Protein AF-A0A348PQG2-F1 (afdb_monomer_lite)

Radius of gyration: 11.95 Å; chains: 1; bounding box: 24×30×29 Å

Foldseek 3Di:
DAFEEEEEDPDVVVSVVVQVVSVVVRHHYDYDDPPDDPLVCCQVVVGQEYHYDPVNCVPPNVCVVVVLCPDPSNVNND

pLDDT: mean 90.67, std 6.65, range [68.06, 97.31]

Structure (mmCIF, N/CA/C/O backbone):
data_AF-A0A348PQG2-F1
#
_entry.id   AF-A0A348PQG2-F1
#
loop_
_atom_site.group_PDB
_atom_site.id
_atom_site.type_symbol
_atom_site.label_atom_id
_atom_site.label_alt_id
_atom_site.label_comp_id
_atom_site.label_asym_id
_atom_site.label_entity_id
_atom_site.label_seq_id
_atom_site.pdbx_PDB_ins_code
_atom_site.Cartn_x
_atom_site.Cartn_y
_atom_site.Cartn_z
_atom_site.occupancy
_atom_site.B_iso_or_equiv
_atom_site.auth_seq_id
_atom_site.auth_comp_id
_atom_site.auth_asym_id
_atom_site.auth_atom_id
_atom_site.pdbx_PDB_model_num
ATOM 1 N N . MET A 1 1 ? -11.798 3.703 16.124 1.00 68.06 1 MET A N 1
ATOM 2 C CA . MET A 1 1 ? -10.334 3.550 15.949 1.00 68.06 1 MET A CA 1
ATOM 3 C C . MET A 1 1 ? -9.965 3.924 14.523 1.00 68.06 1 MET A C 1
ATOM 5 O O . MET A 1 1 ? -10.727 3.602 13.622 1.00 68.06 1 MET A O 1
ATOM 9 N N . SER A 1 2 ? -8.827 4.592 14.333 1.00 86.69 2 SER A N 1
ATOM 10 C CA . SER A 1 2 ? -8.274 4.926 13.013 1.00 86.69 2 SER A CA 1
ATOM 11 C C . SER A 1 2 ? -7.665 3.684 12.350 1.00 86.69 2 SER A C 1
ATOM 13 O O . SER A 1 2 ? -6.923 2.957 13.011 1.00 86.69 2 SER A O 1
ATOM 15 N N . LYS A 1 3 ? -7.981 3.443 11.071 1.00 93.38 3 LYS A N 1
ATOM 16 C CA . LYS A 1 3 ? -7.452 2.315 10.284 1.00 93.38 3 LYS A CA 1
ATOM 17 C C . LYS A 1 3 ? -6.051 2.621 9.762 1.00 93.38 3 LYS A C 1
ATOM 19 O O . LYS A 1 3 ? -5.809 3.726 9.282 1.00 93.38 3 LYS A O 1
ATOM 24 N N . ARG A 1 4 ? -5.143 1.643 9.819 1.00 96.06 4 ARG A N 1
ATOM 25 C CA . ARG A 1 4 ? -3.801 1.742 9.210 1.00 96.06 4 ARG A CA 1
ATOM 26 C C . ARG A 1 4 ? -3.855 1.341 7.742 1.00 96.06 4 ARG A C 1
ATOM 28 O O . ARG A 1 4 ? -4.208 0.204 7.430 1.00 96.06 4 ARG A O 1
ATOM 35 N N . VAL A 1 5 ? -3.505 2.269 6.863 1.00 96.94 5 VAL A N 1
ATOM 36 C CA . VAL A 1 5 ? -3.630 2.140 5.411 1.00 96.94 5 VAL A CA 1
ATOM 37 C C . VAL A 1 5 ? -2.240 2.109 4.788 1.00 96.94 5 VAL A C 1
ATOM 39 O O . VAL A 1 5 ? -1.454 3.023 5.019 1.00 96.94 5 VAL A O 1
ATOM 42 N N . LEU A 1 6 ? -1.945 1.086 3.987 1.00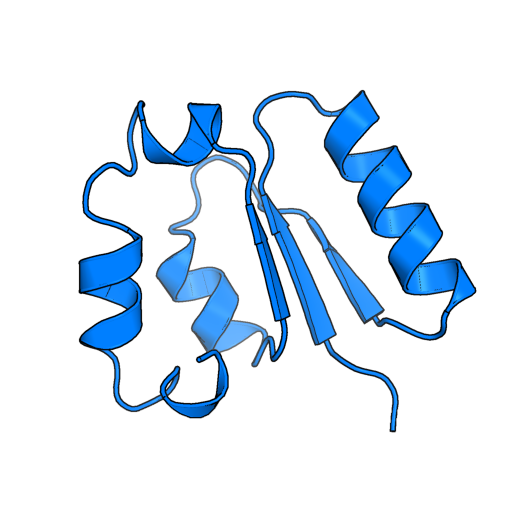 96.81 6 LEU A N 1
ATOM 43 C CA . LEU A 1 6 ? -0.777 1.072 3.106 1.00 96.81 6 LEU A CA 1
ATOM 44 C C . LEU A 1 6 ? -1.214 1.476 1.697 1.00 96.81 6 LEU A C 1
ATOM 46 O O . LEU A 1 6 ? -2.123 0.859 1.144 1.00 96.81 6 LEU A O 1
ATOM 50 N N . VAL A 1 7 ? -0.563 2.479 1.111 1.00 96.69 7 VAL A N 1
ATOM 51 C CA . VAL A 1 7 ? -0.817 2.937 -0.263 1.00 96.69 7 VAL A CA 1
ATOM 52 C C . VAL A 1 7 ? 0.365 2.565 -1.154 1.00 96.69 7 VAL A C 1
ATOM 54 O O . VAL A 1 7 ? 1.476 3.046 -0.942 1.00 96.69 7 VAL A O 1
ATOM 57 N N . ALA A 1 8 ? 0.126 1.737 -2.168 1.00 93.94 8 ALA A N 1
ATOM 58 C CA . ALA A 1 8 ? 1.109 1.303 -3.152 1.00 93.94 8 ALA A CA 1
ATOM 59 C C . ALA A 1 8 ? 0.688 1.735 -4.564 1.00 93.94 8 ALA A C 1
ATOM 61 O O . ALA A 1 8 ? -0.281 1.228 -5.124 1.00 93.94 8 ALA A O 1
ATOM 62 N N . SER A 1 9 ? 1.420 2.679 -5.150 1.00 91.94 9 SER A N 1
ATOM 63 C CA . SER A 1 9 ? 1.227 3.106 -6.537 1.00 91.94 9 SER A CA 1
ATOM 64 C C . SER A 1 9 ? 2.571 3.449 -7.166 1.00 91.94 9 SER A C 1
ATOM 66 O O . SER A 1 9 ? 3.485 3.930 -6.496 1.00 91.94 9 SER A O 1
ATOM 68 N N . THR A 1 10 ? 2.673 3.190 -8.465 1.00 88.81 10 THR A N 1
ATOM 69 C CA . THR A 1 10 ? 3.802 3.574 -9.314 1.00 88.81 10 THR A CA 1
ATOM 70 C C . THR A 1 10 ? 3.829 5.081 -9.596 1.00 88.81 10 THR A C 1
ATOM 72 O O . THR A 1 10 ? 4.883 5.630 -9.907 1.00 88.81 10 THR A O 1
ATOM 75 N N . ILE A 1 11 ? 2.698 5.779 -9.417 1.00 90.56 11 ILE A N 1
ATOM 76 C CA . ILE A 1 11 ? 2.547 7.213 -9.675 1.00 90.56 11 ILE A CA 1
ATOM 77 C C . ILE A 1 11 ? 2.458 7.973 -8.345 1.00 90.56 11 ILE A C 1
ATOM 79 O O . ILE A 1 11 ? 1.434 7.972 -7.659 1.00 90.56 11 ILE A O 1
ATOM 83 N N . GLY A 1 12 ? 3.519 8.706 -7.995 1.00 91.44 12 GLY A N 1
ATOM 84 C CA . GLY A 1 12 ? 3.614 9.405 -6.705 1.00 91.44 12 GLY A CA 1
ATOM 85 C C . GLY A 1 12 ? 2.488 10.417 -6.431 1.00 91.44 12 GLY A C 1
ATOM 86 O O . GLY A 1 12 ? 2.048 10.553 -5.290 1.00 91.44 12 GLY A O 1
ATOM 87 N N . ALA A 1 13 ? 1.978 11.103 -7.460 1.00 94.00 13 ALA A N 1
ATOM 88 C CA . ALA A 1 13 ? 0.861 12.044 -7.315 1.00 94.00 13 ALA A CA 1
ATOM 89 C C . ALA A 1 13 ? -0.468 11.345 -6.965 1.00 94.00 13 ALA A C 1
ATOM 91 O O . ALA A 1 13 ? -1.242 11.855 -6.148 1.00 94.00 13 ALA A O 1
ATOM 92 N N . VAL A 1 14 ? -0.706 10.157 -7.535 1.00 92.50 14 VAL A N 1
ATOM 93 C CA . VAL A 1 14 ? -1.875 9.320 -7.226 1.00 92.50 14 VAL A CA 1
ATOM 94 C C . VAL A 1 14 ? -1.764 8.789 -5.804 1.00 92.50 14 VAL A C 1
ATOM 96 O O . VAL A 1 14 ? -2.710 8.936 -5.031 1.00 92.50 14 VAL A O 1
ATOM 99 N N . ALA A 1 15 ? -0.589 8.268 -5.427 1.00 94.50 15 ALA A N 1
ATOM 100 C CA . ALA A 1 15 ? -0.327 7.813 -4.065 1.00 94.50 15 ALA A CA 1
ATOM 101 C C . ALA A 1 15 ? -0.653 8.912 -3.042 1.00 94.50 15 ALA A C 1
ATOM 103 O O . ALA A 1 15 ? -1.474 8.693 -2.154 1.00 94.50 15 ALA A O 1
ATOM 104 N N . LYS A 1 16 ? -0.087 10.116 -3.212 1.00 95.81 16 LYS A N 1
ATOM 105 C CA . LYS A 1 16 ? -0.326 11.262 -2.317 1.00 95.81 16 LYS A CA 1
ATOM 106 C C . LYS A 1 16 ? -1.796 11.675 -2.249 1.00 95.81 16 LYS A C 1
ATOM 108 O O . LYS A 1 16 ? -2.288 11.956 -1.162 1.00 95.81 16 LYS A O 1
ATOM 113 N N . SER A 1 17 ? -2.502 11.695 -3.381 1.00 95.50 17 SER A N 1
ATOM 114 C CA . SER A 1 17 ? -3.924 12.066 -3.404 1.00 95.50 17 SER A CA 1
ATOM 115 C C . SER A 1 17 ? -4.790 11.056 -2.646 1.00 95.50 17 SER A C 1
ATOM 117 O O . SER A 1 17 ? -5.627 11.447 -1.833 1.00 95.50 17 SER A O 1
ATOM 119 N N . LEU A 1 18 ? -4.557 9.756 -2.857 1.00 94.50 18 LEU A N 1
ATOM 120 C CA . LEU A 1 18 ? -5.252 8.686 -2.133 1.00 94.50 18 LEU A CA 1
ATOM 121 C C . LEU A 1 18 ? -4.926 8.706 -0.638 1.00 94.50 18 LEU A C 1
ATOM 123 O O . LEU A 1 18 ? -5.824 8.575 0.194 1.00 94.50 18 LEU A O 1
ATOM 127 N N . GLY A 1 19 ? -3.654 8.916 -0.296 1.00 95.94 19 GLY A N 1
ATOM 128 C CA . GLY A 1 19 ? -3.215 9.058 1.086 1.00 95.94 19 GLY A CA 1
ATOM 129 C C . GLY A 1 19 ? -3.900 10.230 1.788 1.00 95.94 19 GLY A C 1
ATOM 130 O O . GLY A 1 19 ? -4.542 10.035 2.816 1.00 95.94 19 GLY A O 1
ATOM 131 N N . GLY A 1 20 ? -3.889 11.418 1.180 1.00 96.69 20 GLY A N 1
ATOM 132 C CA . GLY A 1 20 ? -4.574 12.588 1.734 1.00 96.69 20 GLY A CA 1
ATOM 133 C C . GLY A 1 20 ? -6.082 12.373 1.918 1.00 96.69 20 GLY A C 1
ATOM 134 O O . GLY A 1 20 ? -6.657 12.806 2.918 1.00 96.69 20 GLY A O 1
ATOM 135 N N . LEU A 1 21 ? -6.737 11.646 1.003 1.00 95.44 21 LEU A N 1
ATOM 136 C CA . LEU A 1 21 ? -8.149 11.282 1.154 1.00 95.44 21 LEU A CA 1
ATOM 137 C C . LEU A 1 21 ? -8.381 10.355 2.358 1.00 95.44 21 LEU A C 1
ATOM 139 O O . LEU A 1 21 ? -9.354 10.545 3.092 1.00 95.44 21 LEU A O 1
ATOM 143 N N . CYS A 1 22 ? -7.501 9.377 2.574 1.00 95.56 22 CYS A N 1
ATOM 144 C CA . CYS A 1 22 ? -7.568 8.481 3.728 1.00 95.56 22 CYS A CA 1
ATOM 145 C C . CYS A 1 22 ? -7.366 9.243 5.039 1.00 95.56 22 CYS A C 1
ATOM 147 O O . CYS A 1 22 ? -8.154 9.074 5.966 1.00 95.56 22 CYS A O 1
ATOM 149 N N . GLU A 1 23 ? -6.349 10.103 5.107 1.00 96.88 23 GLU A N 1
ATOM 150 C CA . GLU A 1 23 ? -6.052 10.930 6.283 1.00 96.88 23 GLU A CA 1
ATOM 151 C C . GLU A 1 23 ? -7.223 11.851 6.632 1.00 96.88 23 GLU A C 1
ATOM 153 O O . GLU A 1 23 ? -7.636 11.912 7.791 1.00 96.88 23 GLU A O 1
ATOM 158 N N . LYS A 1 24 ? -7.841 12.480 5.622 1.00 96.94 24 LYS A N 1
ATOM 159 C CA . LYS A 1 24 ? -9.041 13.315 5.790 1.00 96.94 24 LYS A CA 1
ATOM 160 C C . LYS A 1 24 ? -10.208 12.563 6.443 1.00 96.94 24 LYS A C 1
ATOM 162 O O . LYS A 1 24 ? -10.999 13.174 7.155 1.00 96.94 24 LYS A O 1
ATOM 167 N N . HIS A 1 25 ? -10.309 11.254 6.224 1.00 95.19 25 HIS A N 1
ATOM 168 C CA . HIS A 1 25 ? -11.334 10.391 6.822 1.00 95.19 25 HIS A CA 1
ATOM 169 C C . HIS A 1 25 ? -10.817 9.611 8.042 1.00 95.19 25 HIS A C 1
ATOM 171 O O . HIS A 1 25 ? -11.418 8.620 8.459 1.00 95.19 25 HIS A O 1
ATOM 177 N N . GLY A 1 26 ? -9.708 10.057 8.638 1.00 94.94 26 GLY A N 1
ATOM 178 C CA . GLY A 1 26 ? -9.177 9.507 9.879 1.00 94.94 26 GLY A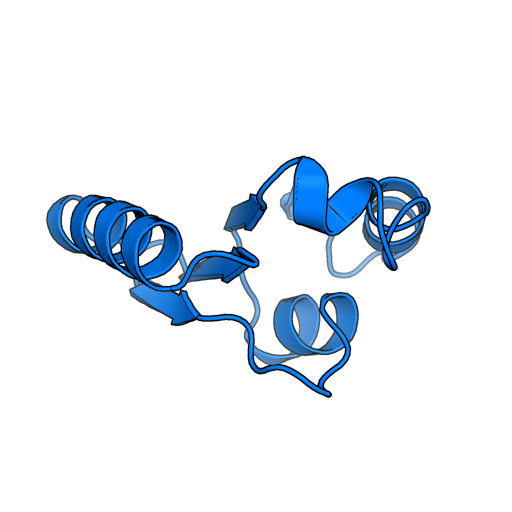 CA 1
ATOM 179 C C . GLY A 1 26 ? -8.380 8.215 9.710 1.00 94.94 26 GLY A C 1
ATOM 180 O O . GLY A 1 26 ? -8.232 7.479 10.683 1.00 94.94 26 GLY A O 1
ATOM 181 N N . GLY A 1 27 ? -7.875 7.905 8.517 1.00 96.69 27 GLY A N 1
ATOM 182 C CA . GLY A 1 27 ? -6.909 6.831 8.280 1.00 96.69 27 GLY A CA 1
ATOM 183 C C . GLY A 1 27 ? -5.475 7.247 8.632 1.00 96.69 27 GLY A C 1
ATOM 184 O O . GLY A 1 27 ? -5.087 8.394 8.442 1.00 96.69 27 GLY A O 1
ATOM 185 N N . LYS A 1 28 ? -4.669 6.305 9.128 1.00 97.12 28 LYS A N 1
ATOM 186 C CA . LYS A 1 28 ? -3.216 6.461 9.305 1.00 97.12 28 LYS A CA 1
ATOM 187 C C . LYS A 1 28 ? -2.511 5.889 8.087 1.00 97.12 28 LYS A C 1
ATOM 189 O O . LYS A 1 28 ? -2.472 4.668 7.933 1.00 97.12 28 LYS A O 1
ATOM 194 N N . VAL A 1 29 ? -1.987 6.754 7.229 1.00 97.31 29 VAL A N 1
ATOM 195 C CA . VAL A 1 29 ? -1.409 6.351 5.945 1.00 97.31 29 VAL A CA 1
ATOM 196 C C . VAL A 1 29 ? 0.081 6.072 6.066 1.00 97.31 29 VAL A C 1
ATOM 198 O O . VAL A 1 29 ? 0.829 6.801 6.708 1.00 97.31 29 VAL A O 1
ATOM 201 N N . THR A 1 30 ? 0.510 5.001 5.414 1.00 97.31 30 THR A N 1
ATOM 202 C CA . THR A 1 30 ? 1.901 4.709 5.082 1.00 97.31 30 THR A CA 1
ATOM 203 C C . THR A 1 30 ? 1.981 4.513 3.574 1.00 97.31 30 THR A C 1
ATOM 205 O O . THR A 1 30 ? 1.128 3.853 2.979 1.00 97.31 30 THR A O 1
ATOM 208 N N . TYR A 1 31 ? 2.992 5.095 2.940 1.00 96.25 31 TYR A N 1
ATOM 209 C CA . TYR A 1 31 ? 3.250 4.899 1.517 1.00 96.25 31 TYR A CA 1
ATOM 210 C C . TYR A 1 31 ? 4.222 3.736 1.331 1.00 96.25 31 TYR A C 1
ATOM 212 O O . TYR A 1 31 ? 5.160 3.574 2.112 1.00 96.25 31 TYR A O 1
ATOM 220 N N . PHE A 1 32 ? 3.992 2.923 0.304 1.00 94.31 32 PHE A N 1
ATOM 221 C CA . PHE A 1 32 ? 4.892 1.839 -0.060 1.00 94.31 32 PHE A CA 1
ATOM 222 C C . PHE A 1 32 ? 6.288 2.389 -0.361 1.00 94.31 32 PHE A C 1
ATOM 224 O O . PHE A 1 32 ? 6.446 3.338 -1.130 1.00 94.31 32 PHE A O 1
ATOM 231 N N . GLU A 1 33 ? 7.303 1.779 0.246 1.00 90.50 33 GLU A N 1
ATOM 232 C CA . GLU A 1 33 ? 8.693 2.163 0.015 1.00 90.50 33 GLU A CA 1
ATOM 233 C C . GLU A 1 33 ? 9.264 1.274 -1.087 1.00 90.50 33 GLU A C 1
ATOM 235 O O . GLU A 1 33 ? 9.361 0.054 -0.921 1.00 90.50 33 GLU A O 1
ATOM 240 N N . GLN A 1 34 ? 9.657 1.880 -2.209 1.00 83.19 34 GLN A N 1
ATOM 241 C CA . GLN A 1 34 ? 10.282 1.140 -3.302 1.00 83.19 34 GLN A CA 1
ATOM 242 C C . GLN A 1 34 ? 11.525 0.379 -2.819 1.00 83.19 34 GLN A C 1
ATOM 244 O O . GLN A 1 34 ? 12.289 0.861 -1.985 1.00 83.19 34 GLN A O 1
ATOM 249 N N . GLY A 1 35 ? 11.705 -0.841 -3.330 1.00 81.38 35 GLY A N 1
ATOM 250 C CA . GLY A 1 35 ? 12.774 -1.753 -2.913 1.00 81.38 35 GLY A CA 1
ATOM 251 C C . GLY A 1 35 ? 12.460 -2.584 -1.663 1.00 81.38 35 GLY A C 1
ATOM 252 O O . GLY A 1 35 ? 13.154 -3.566 -1.405 1.00 81.38 35 GLY A O 1
ATOM 253 N N . LYS A 1 36 ? 11.396 -2.272 -0.906 1.00 85.75 36 LYS A N 1
ATOM 254 C CA . LYS A 1 36 ? 10.893 -3.158 0.156 1.00 85.75 36 LYS A CA 1
ATOM 255 C C . LYS A 1 36 ? 9.851 -4.133 -0.390 1.00 85.75 36 LYS A C 1
ATOM 257 O O . LYS A 1 36 ? 9.156 -3.871 -1.363 1.00 85.75 36 LYS A O 1
ATOM 262 N N . GLY A 1 37 ? 9.697 -5.282 0.264 1.00 89.12 37 GLY A N 1
ATOM 263 C CA . GLY A 1 37 ? 8.628 -6.222 -0.076 1.00 89.12 37 GLY A CA 1
ATOM 264 C C . GLY A 1 37 ? 7.269 -5.735 0.438 1.00 89.12 37 GLY A C 1
ATOM 265 O O . GLY A 1 37 ? 7.101 -5.587 1.648 1.00 89.12 37 GLY A O 1
ATOM 266 N N . LEU A 1 38 ? 6.272 -5.571 -0.442 1.00 92.25 38 LEU A N 1
ATOM 267 C CA . LEU A 1 38 ? 4.941 -5.067 -0.056 1.00 92.25 38 LEU A CA 1
ATOM 268 C C . LEU A 1 38 ? 4.296 -5.902 1.058 1.00 92.25 38 LEU A C 1
ATOM 270 O O . LEU A 1 38 ? 3.822 -5.366 2.056 1.00 92.25 38 LEU A O 1
ATOM 274 N N . VAL A 1 39 ? 4.345 -7.233 0.938 1.00 92.81 39 VAL A N 1
ATO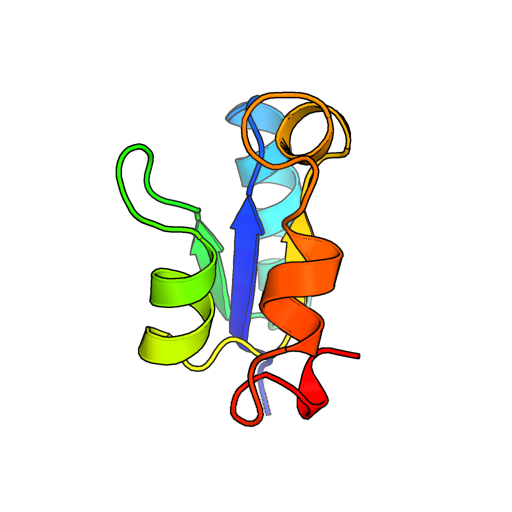M 275 C CA . VAL A 1 39 ? 3.814 -8.152 1.962 1.00 92.81 39 VAL A CA 1
ATOM 276 C C . VAL A 1 39 ? 4.533 -7.982 3.306 1.00 92.81 39 VAL A C 1
ATOM 278 O O . VAL A 1 39 ? 3.907 -8.093 4.357 1.00 92.81 39 VAL A O 1
ATOM 281 N N . HIS A 1 40 ? 5.834 -7.687 3.290 1.00 93.25 40 HIS A N 1
ATOM 282 C CA . HIS A 1 40 ? 6.606 -7.466 4.510 1.00 93.25 40 HIS A CA 1
ATOM 283 C C . HIS A 1 40 ? 6.189 -6.164 5.205 1.00 93.25 40 HIS A C 1
ATOM 285 O O . HIS A 1 40 ? 5.971 -6.159 6.414 1.00 93.25 40 HIS A O 1
ATOM 291 N N . GLN A 1 41 ? 5.990 -5.082 4.445 1.00 94.06 41 GLN A N 1
ATOM 292 C CA . GLN A 1 41 ? 5.474 -3.824 4.992 1.00 94.06 41 GLN A CA 1
ATOM 293 C C . GLN A 1 41 ? 4.042 -3.956 5.523 1.00 94.06 41 GLN A C 1
ATOM 295 O O . GLN A 1 41 ? 3.751 -3.437 6.600 1.00 94.06 41 GLN A O 1
ATOM 300 N N . LEU A 1 42 ? 3.162 -4.684 4.823 1.00 94.81 42 LEU A N 1
ATOM 301 C CA . LEU A 1 42 ? 1.805 -4.967 5.305 1.00 94.81 42 LEU A CA 1
ATOM 302 C C . LEU A 1 42 ? 1.826 -5.598 6.699 1.00 94.81 42 LEU A C 1
ATOM 304 O O . LEU A 1 42 ? 1.160 -5.096 7.603 1.00 94.81 42 LEU A O 1
ATOM 308 N N . ILE A 1 43 ? 2.629 -6.652 6.869 1.00 94.50 43 ILE A N 1
ATOM 309 C CA . ILE A 1 43 ? 2.730 -7.402 8.126 1.00 94.50 43 ILE A CA 1
ATOM 310 C C . ILE A 1 43 ? 3.361 -6.543 9.226 1.00 94.50 43 ILE A C 1
ATOM 312 O O . ILE A 1 43 ? 2.768 -6.396 10.291 1.00 94.50 43 ILE A O 1
ATOM 316 N N . ASN A 1 44 ? 4.530 -5.947 8.978 1.00 94.38 44 ASN A N 1
ATOM 317 C CA . ASN A 1 44 ? 5.267 -5.217 10.014 1.00 94.38 44 ASN A CA 1
ATOM 318 C C . ASN A 1 44 ? 4.546 -3.946 10.467 1.00 94.38 44 ASN A C 1
ATOM 320 O O . ASN A 1 44 ? 4.571 -3.611 11.647 1.00 94.38 44 ASN A O 1
ATOM 324 N N . GLY A 1 45 ? 3.893 -3.244 9.539 1.00 93.38 45 GLY A N 1
ATOM 325 C CA . GLY A 1 45 ? 3.085 -2.072 9.874 1.00 93.38 45 GLY A CA 1
ATOM 326 C C . GLY A 1 45 ? 1.709 -2.421 10.441 1.00 93.38 45 GLY A C 1
ATOM 327 O O . GLY A 1 45 ? 0.980 -1.518 10.853 1.00 93.38 45 GLY A O 1
ATOM 328 N N . ASN A 1 46 ? 1.352 -3.713 10.486 1.00 93.81 46 ASN A N 1
ATOM 329 C CA . ASN A 1 46 ? 0.045 -4.203 10.921 1.00 93.81 46 ASN A CA 1
ATOM 330 C C . ASN A 1 46 ? -1.091 -3.441 10.208 1.00 93.81 46 ASN A C 1
ATOM 332 O O . ASN A 1 46 ? -2.024 -2.929 10.828 1.00 93.81 46 ASN A O 1
ATOM 336 N N . HIS A 1 47 ? -0.944 -3.287 8.891 1.00 95.25 47 HIS A N 1
ATOM 337 C CA . HIS A 1 47 ? -1.889 -2.551 8.065 1.00 95.25 47 HIS A CA 1
ATOM 338 C C . HIS A 1 47 ? -3.201 -3.328 7.946 1.00 95.25 47 HIS A C 1
ATOM 340 O O . HIS A 1 47 ? -3.207 -4.550 7.828 1.00 95.25 47 HIS A O 1
ATOM 346 N N . GLU A 1 48 ? -4.312 -2.602 7.970 1.00 94.38 48 GLU A N 1
ATOM 347 C CA . GLU A 1 48 ? -5.668 -3.160 7.903 1.00 94.38 48 GLU A CA 1
ATOM 348 C C . GLU A 1 48 ? -6.322 -2.907 6.544 1.00 94.38 48 GLU A C 1
ATOM 350 O O . GLU A 1 48 ? -7.313 -3.544 6.208 1.00 94.38 48 GLU A O 1
ATOM 355 N N . VAL A 1 49 ? -5.781 -1.963 5.772 1.00 94.75 49 VAL A N 1
ATOM 356 C CA . VAL A 1 49 ? -6.251 -1.611 4.434 1.00 94.75 49 VAL A CA 1
ATOM 357 C C . VAL A 1 49 ? -5.042 -1.515 3.513 1.00 94.75 49 VAL A C 1
ATOM 359 O O . VAL A 1 49 ? -4.052 -0.864 3.850 1.00 94.75 49 VAL A O 1
ATOM 362 N N . LEU A 1 50 ? -5.136 -2.138 2.341 1.00 94.75 50 LEU A N 1
ATOM 363 C CA . LEU A 1 50 ? -4.201 -1.950 1.238 1.00 94.75 50 LEU A CA 1
ATOM 364 C C . LEU A 1 50 ? -4.920 -1.223 0.105 1.00 94.75 50 LEU A C 1
ATOM 366 O O . LEU A 1 50 ? -5.882 -1.743 -0.452 1.00 94.75 50 LEU A O 1
ATOM 370 N N . MET A 1 51 ? -4.419 -0.050 -0.261 1.00 93.56 51 MET A N 1
ATOM 371 C CA . MET A 1 51 ? -4.751 0.597 -1.524 1.00 93.56 51 MET A CA 1
ATOM 372 C C . MET A 1 51 ? -3.612 0.332 -2.493 1.00 93.56 51 MET A C 1
ATOM 374 O O . MET A 1 51 ? -2.483 0.743 -2.242 1.00 93.56 51 MET A O 1
ATOM 378 N N . VAL A 1 52 ? -3.893 -0.376 -3.580 1.00 91.31 52 VAL A N 1
ATOM 379 C CA . VAL A 1 52 ? -2.879 -0.756 -4.561 1.00 91.31 52 VAL A CA 1
ATOM 380 C C . VAL A 1 52 ? -3.360 -0.426 -5.967 1.00 91.31 52 VAL A C 1
ATOM 382 O O . VAL A 1 52 ? -4.505 -0.694 -6.324 1.00 91.31 52 VAL A O 1
ATOM 385 N N . GLU A 1 53 ? -2.491 0.199 -6.754 1.00 89.31 53 GLU A N 1
ATOM 386 C CA . GLU A 1 53 ? -2.741 0.492 -8.163 1.00 89.31 53 GLU A CA 1
ATOM 387 C C . GLU A 1 53 ? -2.713 -0.793 -9.006 1.00 89.31 53 GLU A C 1
ATOM 389 O O . GLU A 1 53 ? -1.860 -1.653 -8.805 1.00 89.31 53 GLU A O 1
ATOM 394 N N . LEU A 1 54 ? -3.595 -0.917 -10.001 1.00 86.38 54 LEU A N 1
ATOM 395 C CA . LEU A 1 54 ? -3.637 -2.108 -10.858 1.00 86.38 54 LEU A CA 1
ATOM 396 C C . LEU A 1 54 ? -2.312 -2.339 -11.607 1.00 86.38 54 LEU A C 1
ATOM 398 O O . LEU A 1 54 ? -1.774 -3.441 -11.560 1.00 86.38 54 LEU A O 1
ATOM 402 N N . ASN A 1 55 ? -1.734 -1.288 -12.198 1.00 84.94 55 ASN A N 1
ATOM 403 C CA . ASN A 1 55 ? -0.442 -1.354 -12.897 1.00 84.94 55 ASN A CA 1
ATOM 404 C C . ASN A 1 55 ? 0.701 -1.831 -11.987 1.00 84.94 55 ASN A C 1
ATOM 406 O O . ASN A 1 55 ? 1.633 -2.492 -12.441 1.00 84.94 55 ASN A O 1
ATOM 410 N N . PHE A 1 56 ? 0.615 -1.523 -10.689 1.00 85.38 56 PHE A N 1
ATOM 411 C CA . PHE A 1 56 ? 1.567 -2.004 -9.693 1.00 85.38 56 PHE A CA 1
ATOM 412 C C . PHE A 1 56 ? 1.493 -3.533 -9.559 1.00 85.38 56 PHE A C 1
ATOM 414 O O . PHE A 1 56 ? 2.525 -4.188 -9.450 1.00 85.38 56 PHE A O 1
ATOM 421 N N . ILE A 1 57 ? 0.284 -4.107 -9.607 1.00 83.06 57 ILE A N 1
ATOM 422 C CA . ILE A 1 57 ? 0.050 -5.559 -9.571 1.00 83.06 57 ILE A CA 1
ATOM 423 C C . ILE A 1 57 ? 0.467 -6.211 -10.892 1.00 83.06 57 ILE A C 1
ATOM 425 O O . ILE A 1 57 ? 1.173 -7.212 -10.885 1.00 83.06 57 ILE A O 1
ATOM 429 N N . GLU A 1 58 ? 0.040 -5.667 -12.030 1.00 78.56 58 GLU A N 1
ATOM 430 C CA . GLU A 1 58 ? 0.250 -6.295 -13.342 1.00 78.56 58 GLU A CA 1
ATOM 431 C C . GLU A 1 58 ? 1.724 -6.358 -13.775 1.00 78.56 58 GLU A C 1
ATOM 433 O O . GLU A 1 58 ? 2.093 -7.240 -14.562 1.00 78.56 58 GLU A O 1
ATOM 438 N N . GLY A 1 59 ? 2.560 -5.464 -13.236 1.00 72.38 59 GLY A N 1
ATOM 439 C CA . GLY A 1 59 ? 4.013 -5.477 -13.386 1.00 72.38 59 GLY A CA 1
ATOM 440 C C . GLY A 1 59 ? 4.697 -6.537 -12.512 1.00 72.38 59 GLY A C 1
ATOM 441 O O . GLY A 1 59 ? 4.552 -7.740 -12.721 1.00 72.38 59 GLY A O 1
ATOM 442 N N . GLU A 1 60 ? 5.471 -6.094 -11.521 1.00 68.94 60 GLU A N 1
ATOM 443 C CA . GLU A 1 60 ? 6.349 -6.951 -10.700 1.00 68.94 60 GLU A CA 1
ATOM 444 C C . GLU A 1 60 ? 5.615 -7.785 -9.632 1.00 68.94 60 GLU A C 1
ATOM 446 O O . GLU A 1 60 ? 6.229 -8.531 -8.863 1.00 68.94 60 GLU A O 1
ATOM 451 N N . HIS A 1 61 ? 4.292 -7.652 -9.540 1.00 79.25 61 HIS A N 1
ATOM 452 C CA . HIS A 1 61 ? 3.517 -8.137 -8.402 1.00 79.25 61 HIS A CA 1
ATOM 453 C C . HIS A 1 61 ? 2.290 -8.963 -8.811 1.00 79.25 61 HIS A C 1
ATOM 455 O O . HIS A 1 61 ? 1.300 -9.003 -8.081 1.00 79.25 61 HIS A O 1
ATOM 461 N N . ARG A 1 62 ? 2.356 -9.673 -9.947 1.00 78.25 62 ARG A N 1
ATOM 462 C CA . ARG A 1 62 ? 1.217 -10.432 -10.510 1.00 78.25 62 ARG A CA 1
ATOM 463 C C . ARG A 1 62 ? 0.607 -11.448 -9.547 1.00 78.25 62 ARG A C 1
ATOM 465 O O . ARG A 1 62 ? -0.593 -11.699 -9.581 1.00 78.25 62 ARG A O 1
ATOM 472 N N . ASP A 1 63 ? 1.419 -12.020 -8.666 1.00 88.12 63 ASP A N 1
ATOM 473 C CA . ASP A 1 63 ? 1.001 -13.005 -7.670 1.00 88.12 63 ASP A CA 1
ATOM 474 C C . ASP A 1 63 ? 0.673 -12.392 -6.296 1.00 88.12 63 ASP A C 1
ATOM 476 O O . ASP A 1 63 ? 0.427 -13.117 -5.327 1.00 88.12 63 ASP A O 1
ATOM 480 N N . LEU A 1 64 ? 0.642 -11.058 -6.183 1.00 89.06 64 LEU A N 1
ATOM 481 C CA . LEU A 1 64 ? 0.515 -10.353 -4.909 1.00 89.06 64 LEU A CA 1
ATOM 482 C C . LEU A 1 64 ? -0.731 -10.761 -4.133 1.00 89.06 64 LEU A C 1
ATOM 484 O O . LEU A 1 64 ? -0.641 -11.044 -2.940 1.00 89.06 64 LEU A O 1
ATOM 488 N N . ILE A 1 65 ? -1.885 -10.834 -4.796 1.00 89.25 65 ILE A N 1
ATOM 489 C CA . ILE A 1 65 ? -3.142 -11.203 -4.138 1.00 89.25 65 ILE A CA 1
ATOM 490 C C . ILE A 1 65 ? -3.061 -12.625 -3.572 1.00 89.25 65 ILE A C 1
ATOM 492 O O . ILE A 1 65 ? -3.443 -12.853 -2.423 1.00 89.25 65 ILE A O 1
ATOM 496 N N . ALA A 1 66 ? -2.505 -13.572 -4.335 1.00 90.69 66 ALA A N 1
ATOM 497 C CA . ALA A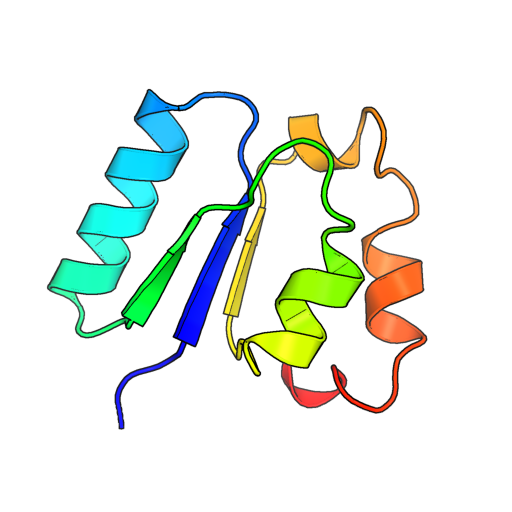 1 66 ? -2.296 -14.941 -3.870 1.00 90.69 66 ALA A CA 1
ATOM 498 C C . ALA A 1 66 ? -1.326 -14.984 -2.679 1.00 90.69 66 ALA A C 1
ATOM 500 O O . ALA A 1 66 ? -1.605 -15.635 -1.669 1.00 90.69 66 ALA A O 1
ATOM 501 N N . ARG A 1 67 ? -0.226 -14.224 -2.744 1.00 91.38 67 ARG A N 1
ATOM 502 C CA . ARG A 1 67 ? 0.749 -14.107 -1.653 1.00 91.38 67 ARG A CA 1
ATOM 503 C C . ARG A 1 67 ? 0.147 -13.522 -0.384 1.00 91.38 67 ARG A C 1
ATOM 505 O O . ARG A 1 67 ? 0.457 -14.038 0.684 1.00 91.38 67 ARG A O 1
ATOM 512 N N . ILE A 1 68 ? -0.699 -12.492 -0.474 1.00 92.88 68 ILE A N 1
ATOM 513 C CA . ILE A 1 68 ? -1.386 -11.914 0.694 1.00 92.88 68 ILE A CA 1
ATOM 514 C C . ILE A 1 68 ? -2.351 -12.947 1.285 1.00 92.88 68 ILE A C 1
ATOM 516 O O . ILE A 1 68 ? -2.285 -13.218 2.483 1.00 92.88 68 ILE A O 1
ATOM 520 N N . ARG A 1 69 ? -3.184 -13.590 0.453 1.00 90.94 69 ARG A N 1
ATOM 521 C CA . ARG A 1 69 ? -4.137 -14.629 0.894 1.00 90.94 69 ARG A CA 1
ATOM 522 C C . ARG A 1 69 ? -3.453 -15.830 1.552 1.00 90.94 69 ARG A C 1
ATOM 524 O O . ARG A 1 69 ? -4.018 -16.439 2.454 1.00 90.94 69 ARG A O 1
ATOM 531 N N . GLY A 1 70 ? -2.223 -16.144 1.147 1.00 92.62 70 GLY A N 1
ATOM 532 C CA . GLY A 1 70 ? -1.408 -17.197 1.754 1.00 92.62 70 GLY A CA 1
ATOM 533 C C . GLY A 1 70 ? -0.844 -16.866 3.145 1.00 92.62 70 GLY A C 1
ATOM 534 O O . GLY A 1 70 ? -0.262 -17.744 3.783 1.00 92.62 70 GLY A O 1
ATOM 535 N N . LYS A 1 71 ? -0.974 -15.627 3.646 1.00 93.00 71 LYS A N 1
ATOM 536 C CA . LYS A 1 71 ? -0.464 -15.225 4.968 1.00 93.00 71 LYS A CA 1
ATOM 537 C C . LYS A 1 71 ? -1.587 -15.179 5.995 1.00 93.00 71 LYS A C 1
ATOM 539 O O . LYS A 1 71 ? -2.435 -14.293 5.962 1.00 93.00 71 LYS A O 1
ATOM 544 N N . LYS A 1 72 ? -1.527 -16.072 6.990 1.00 91.38 72 LYS A N 1
ATOM 545 C CA . LYS A 1 72 ? -2.474 -16.090 8.122 1.00 91.38 72 LYS A CA 1
ATOM 546 C C . LYS A 1 72 ? -2.561 -14.734 8.836 1.00 91.38 72 LYS A C 1
ATOM 548 O O . LYS A 1 72 ? -3.644 -14.355 9.264 1.00 91.38 72 LYS A O 1
ATOM 553 N N . GLN A 1 73 ? -1.450 -13.996 8.921 1.00 92.88 73 GLN A N 1
ATOM 554 C CA . GLN A 1 73 ? -1.399 -12.669 9.546 1.00 92.88 73 GLN A CA 1
ATOM 555 C C . GLN A 1 73 ? -2.233 -11.610 8.811 1.00 92.88 73 GLN A C 1
ATOM 557 O O . GLN A 1 73 ? -2.656 -10.641 9.427 1.00 92.88 73 GLN A O 1
ATOM 562 N N . LEU A 1 74 ? -2.471 -11.785 7.508 1.00 92.81 74 LEU A N 1
ATOM 563 C CA . LEU A 1 74 ? -3.184 -10.824 6.661 1.00 92.81 74 LEU A CA 1
ATOM 564 C C . LEU A 1 74 ? -4.621 -11.268 6.369 1.00 92.81 74 LEU A C 1
ATOM 566 O O . LEU A 1 74 ? -5.267 -10.730 5.477 1.00 92.81 74 LEU A O 1
ATOM 570 N N . ARG A 1 75 ? -5.146 -12.245 7.119 1.00 87.38 75 ARG A N 1
ATOM 571 C CA . ARG A 1 75 ? -6.494 -12.781 6.894 1.0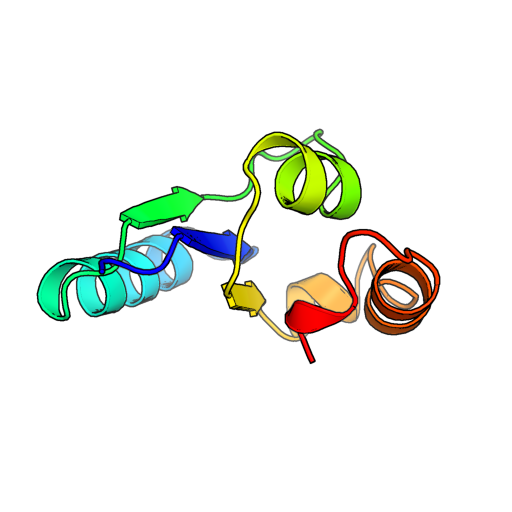0 87.38 75 ARG A CA 1
ATOM 572 C C . ARG A 1 75 ? -7.590 -11.720 7.026 1.00 87.38 75 ARG A C 1
ATOM 574 O O . ARG A 1 75 ? -8.586 -11.829 6.337 1.00 87.38 75 ARG A O 1
ATOM 581 N N . ASN A 1 76 ? -7.384 -10.708 7.868 1.00 84.50 76 ASN A N 1
ATOM 582 C CA . ASN A 1 76 ? -8.350 -9.625 8.093 1.00 84.50 76 ASN A CA 1
AT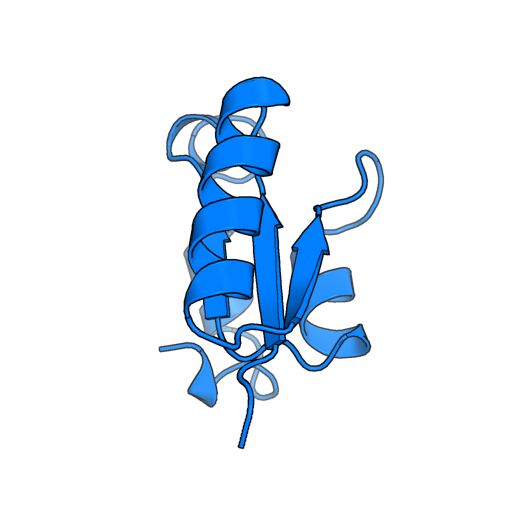OM 583 C C . ASN A 1 76 ? -8.274 -8.505 7.040 1.00 84.50 76 ASN A C 1
ATOM 585 O O . ASN A 1 76 ? -8.981 -7.511 7.166 1.00 84.50 76 ASN A O 1
ATOM 589 N N . LEU A 1 77 ? -7.377 -8.624 6.054 1.00 86.56 77 LEU A N 1
ATOM 590 C CA . LEU A 1 77 ? -7.244 -7.666 4.955 1.00 86.56 77 LEU A CA 1
ATOM 591 C C . LEU A 1 77 ? -8.283 -7.906 3.841 1.00 86.56 77 LEU A C 1
ATOM 593 O O . LEU A 1 77 ? -8.404 -7.074 2.943 1.00 86.56 77 LEU A O 1
ATOM 597 N N . PHE A 1 78 ? -8.980 -9.050 3.886 1.00 70.38 78 PHE A N 1
ATOM 598 C CA . PHE A 1 78 ? -10.010 -9.490 2.946 1.00 70.38 78 PHE A CA 1
ATOM 599 C C . PHE A 1 78 ? -11.274 -9.921 3.686 1.00 70.38 78 PHE A C 1
ATOM 601 O O . PHE A 1 78 ? -11.140 -10.495 4.792 1.00 70.38 78 PHE A O 1
#

Sequence (78 aa):
MSKRVLVASTIGAVAKSLGGLCEKHGGKVTYFEQGKGLVHQLINGNHEVLMVELNFIEGEHRDLIARIRGKKQLRNLF

Secondary structure (DSSP, 8-state):
-PPEEEEE-SSHHHHHHHHHHHHHTT-EEEEPPTTS-HHHHHHHTT-SEEEE-HHHHHTTTTTHHHHHHT-GGGGGG-